Protein AF-A0A7X9Q2T4-F1 (afdb_monomer_lite)

Secondary structure (DSSP, 8-state):
-----TT---HHHHHHHS--TTSPPPTTS-TTT-PPPP-HHHHHHHBPTT----EEES-SHHHHH--PPBGGGS-TTSTTHHHHHHHHHHHHT--SHHHHHHHHHS-TT----EEEEEE-SS-EEETTEEE-GGGG-STTEEEEEEETTTEEEEEEGGGB----

Structure (mmCIF, N/CA/C/O backbone):
data_AF-A0A7X9Q2T4-F1
#
_entry.id   AF-A0A7X9Q2T4-F1
#
loop_
_atom_site.group_PDB
_atom_site.id
_atom_site.type_symbol
_atom_site.label_atom_id
_atom_site.label_alt_id
_atom_site.label_comp_id
_atom_site.label_asym_id
_atom_site.label_entity_id
_atom_site.label_seq_id
_atom_site.pdbx_PDB_ins_code
_atom_site.Cartn_x
_atom_site.Cartn_y
_atom_site.Cartn_z
_atom_site.occupancy
_atom_site.B_iso_or_equiv
_atom_site.auth_seq_id
_atom_site.auth_comp_id
_atom_site.auth_asym_id
_atom_site.auth_atom_id
_atom_site.pdbx_PDB_model_num
ATOM 1 N N . MET A 1 1 ? 24.675 15.398 -29.629 1.00 34.28 1 MET A N 1
ATOM 2 C CA . MET A 1 1 ? 23.373 14.888 -29.156 1.00 34.28 1 MET A CA 1
ATOM 3 C C . MET A 1 1 ? 22.777 14.054 -30.272 1.00 34.28 1 MET A C 1
ATOM 5 O O . MET A 1 1 ? 22.531 14.637 -31.320 1.00 34.28 1 MET A O 1
ATOM 9 N N . PRO A 1 2 ? 22.639 12.728 -30.137 1.00 33.41 2 PRO A N 1
ATOM 10 C CA . PRO A 1 2 ? 21.946 11.944 -31.144 1.00 33.41 2 PRO A CA 1
ATOM 11 C C . PRO A 1 2 ? 20.441 11.922 -30.851 1.00 33.41 2 PRO A C 1
ATOM 13 O O . PRO A 1 2 ? 20.015 11.734 -29.715 1.00 33.41 2 PRO A O 1
ATOM 16 N N . SER A 1 3 ? 19.669 12.167 -31.905 1.00 36.19 3 SER A N 1
ATOM 17 C CA . SER A 1 3 ? 18.215 12.080 -31.997 1.00 36.19 3 SER A CA 1
ATOM 18 C C . SER A 1 3 ? 17.752 10.621 -31.954 1.00 36.19 3 SER A C 1
ATOM 20 O O . SER A 1 3 ? 18.298 9.793 -32.684 1.00 36.19 3 SER A O 1
ATOM 22 N N . LEU A 1 4 ? 16.734 10.308 -31.147 1.00 38.88 4 LEU A N 1
ATOM 23 C CA . LEU A 1 4 ? 16.044 9.016 -31.208 1.00 38.88 4 LEU A CA 1
ATOM 24 C C . LEU A 1 4 ? 15.039 9.024 -32.374 1.00 38.88 4 LEU A C 1
ATOM 26 O O . LEU A 1 4 ? 14.060 9.766 -32.349 1.00 38.88 4 LEU A O 1
ATOM 30 N N . ASP A 1 5 ? 15.292 8.193 -33.384 1.00 41.72 5 ASP A N 1
ATOM 31 C CA . ASP A 1 5 ? 14.358 7.880 -34.469 1.00 41.72 5 ASP A CA 1
ATOM 32 C C . ASP A 1 5 ? 13.318 6.854 -33.988 1.00 41.72 5 ASP A C 1
ATOM 34 O O . ASP A 1 5 ? 13.649 5.710 -33.682 1.00 41.72 5 ASP A O 1
ATOM 38 N N . TRP A 1 6 ? 12.041 7.239 -33.995 1.00 40.34 6 TRP A N 1
ATOM 39 C CA . TRP A 1 6 ? 10.888 6.445 -33.530 1.00 40.34 6 TRP A CA 1
ATOM 40 C C . TRP A 1 6 ? 10.576 5.189 -34.384 1.00 40.34 6 TRP A C 1
ATOM 42 O O . TRP A 1 6 ? 9.673 4.422 -34.072 1.00 40.34 6 TRP A O 1
ATOM 52 N N . ASN A 1 7 ? 11.325 4.941 -35.465 1.00 46.69 7 ASN A N 1
ATOM 53 C CA . ASN A 1 7 ? 11.031 3.905 -36.469 1.00 46.69 7 ASN A CA 1
ATOM 54 C C . ASN A 1 7 ? 11.918 2.643 -36.392 1.00 46.69 7 ASN A C 1
ATOM 56 O O . ASN A 1 7 ? 11.997 1.893 -37.367 1.00 46.69 7 ASN A O 1
ATOM 60 N N . LYS A 1 8 ? 12.607 2.383 -35.271 1.00 44.03 8 LYS A N 1
ATOM 61 C CA . LYS A 1 8 ? 13.556 1.252 -35.163 1.00 44.03 8 LYS A CA 1
ATOM 62 C C . LYS A 1 8 ? 13.449 0.381 -33.911 1.00 44.03 8 LYS A C 1
ATOM 64 O O . LYS A 1 8 ? 14.327 -0.449 -33.691 1.00 44.03 8 LYS A O 1
ATOM 69 N N . GLU A 1 9 ? 12.378 0.477 -33.135 1.00 46.59 9 GLU A N 1
ATOM 70 C CA . GLU A 1 9 ? 12.121 -0.508 -32.081 1.00 46.59 9 GLU A CA 1
ATOM 71 C C . GLU A 1 9 ? 11.214 -1.611 -32.630 1.00 46.59 9 GLU A C 1
ATOM 73 O O . GLU A 1 9 ? 10.002 -1.475 -32.768 1.00 46.59 9 GLU A O 1
ATOM 78 N N . ASN A 1 10 ? 11.844 -2.712 -33.039 1.00 53.72 10 ASN A N 1
ATOM 79 C CA . ASN A 1 10 ? 11.159 -3.922 -33.468 1.00 53.72 10 ASN A CA 1
ATOM 80 C C . ASN A 1 10 ? 10.345 -4.473 -32.284 1.00 53.72 10 ASN A C 1
ATOM 82 O O . ASN A 1 10 ? 10.923 -4.804 -31.250 1.00 53.72 10 ASN A O 1
ATOM 86 N N . ASN A 1 11 ? 9.024 -4.612 -32.437 1.00 53.38 11 ASN A N 1
ATOM 87 C CA . ASN A 1 11 ? 8.129 -5.150 -31.401 1.00 53.38 11 ASN A CA 1
ATOM 88 C C . ASN A 1 11 ? 8.608 -6.499 -30.832 1.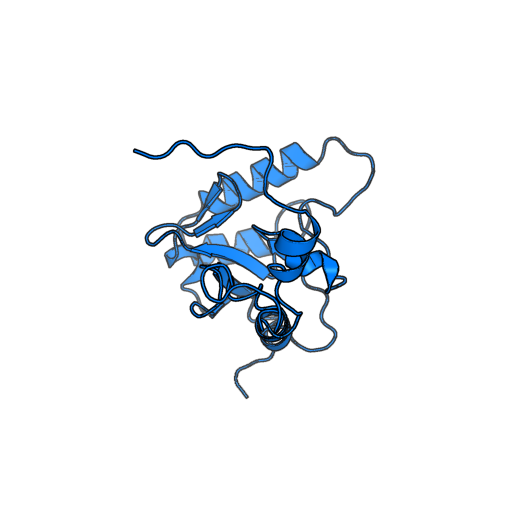00 53.38 11 ASN A C 1
ATOM 90 O O . ASN A 1 11 ? 8.365 -6.798 -29.666 1.00 53.38 11 ASN A O 1
ATOM 94 N N . ALA A 1 12 ? 9.326 -7.298 -31.630 1.00 51.62 12 ALA A N 1
ATOM 95 C CA . ALA A 1 12 ? 9.946 -8.537 -31.168 1.00 51.62 12 ALA A CA 1
ATOM 96 C C . ALA A 1 12 ? 11.055 -8.293 -30.126 1.00 51.62 12 ALA A C 1
ATOM 98 O O . ALA A 1 12 ? 11.125 -9.005 -29.129 1.00 51.62 12 ALA A O 1
ATOM 99 N N . THR A 1 13 ? 11.883 -7.260 -30.306 1.00 48.19 13 THR A N 1
ATOM 100 C CA . THR A 1 13 ? 12.914 -6.869 -29.333 1.00 48.19 13 THR A CA 1
ATOM 101 C C . THR A 1 13 ? 12.274 -6.423 -28.022 1.00 48.19 13 THR A C 1
ATOM 103 O O . THR A 1 13 ? 12.695 -6.888 -26.970 1.00 48.19 13 THR A O 1
ATOM 106 N N . LEU A 1 14 ? 11.210 -5.611 -28.076 1.00 53.06 14 LEU A N 1
ATOM 107 C CA . LEU A 1 14 ? 10.453 -5.192 -26.887 1.00 53.06 14 LEU A CA 1
ATOM 108 C C . LEU A 1 14 ? 9.793 -6.379 -26.163 1.00 53.06 14 LEU A C 1
ATOM 110 O O . LEU A 1 14 ? 9.783 -6.418 -24.936 1.00 53.06 14 LEU A O 1
ATOM 114 N N . ALA A 1 15 ? 9.308 -7.384 -26.899 1.00 54.28 15 ALA A N 1
ATOM 115 C CA . ALA A 1 15 ? 8.749 -8.601 -26.309 1.00 54.28 15 ALA A CA 1
ATOM 116 C C . ALA A 1 15 ? 9.796 -9.429 -25.540 1.00 54.28 15 ALA A C 1
ATOM 118 O O . ALA A 1 15 ? 9.463 -10.038 -24.527 1.00 54.28 15 ALA A O 1
ATOM 119 N N . HIS A 1 16 ? 11.063 -9.423 -25.969 1.00 52.44 16 HIS A N 1
ATOM 120 C CA . HIS A 1 16 ? 12.155 -10.080 -25.239 1.00 52.44 16 HIS A CA 1
ATOM 121 C C . HIS A 1 16 ? 12.598 -9.320 -23.980 1.00 52.44 16 HIS A C 1
ATOM 123 O O . HIS A 1 16 ? 13.210 -9.931 -23.103 1.00 52.44 16 HIS A O 1
ATOM 129 N N . LEU A 1 17 ? 12.280 -8.024 -23.865 1.00 52.25 17 LEU A N 1
ATOM 130 C CA . LEU A 1 17 ? 12.520 -7.243 -22.645 1.00 52.25 17 LEU A CA 1
ATOM 131 C C . LEU A 1 17 ? 11.497 -7.540 -21.546 1.00 52.25 17 LEU A C 1
ATOM 133 O O . LEU A 1 17 ? 11.774 -7.275 -20.379 1.00 52.25 17 LEU A O 1
ATOM 137 N N . ALA A 1 18 ? 10.332 -8.095 -21.895 1.00 51.72 18 ALA A N 1
ATOM 138 C CA . ALA A 1 18 ? 9.369 -8.549 -20.906 1.00 51.72 18 ALA A CA 1
ATOM 139 C C . ALA A 1 18 ? 9.988 -9.703 -20.110 1.00 51.72 18 ALA A C 1
ATOM 141 O O . ALA A 1 18 ? 10.260 -10.784 -20.637 1.00 51.72 18 ALA A O 1
ATOM 142 N N . ALA A 1 19 ? 10.252 -9.455 -18.834 1.00 51.84 19 ALA A N 1
ATOM 143 C CA . ALA A 1 19 ? 10.831 -10.466 -17.979 1.00 51.84 19 ALA A CA 1
ATOM 144 C C . ALA A 1 19 ? 9.866 -11.632 -17.747 1.00 51.84 19 ALA A C 1
ATOM 146 O O . ALA A 1 19 ? 8.644 -11.464 -17.677 1.00 51.84 19 ALA A O 1
ATOM 147 N N . ALA A 1 20 ? 10.444 -12.818 -17.597 1.00 54.97 20 ALA A N 1
ATOM 148 C CA . ALA A 1 20 ? 9.709 -14.015 -17.248 1.00 54.97 20 ALA A CA 1
ATOM 149 C C . ALA A 1 20 ? 9.098 -13.897 -15.832 1.00 54.97 20 ALA A C 1
ATOM 151 O O . ALA A 1 20 ? 9.526 -13.062 -15.030 1.00 54.97 20 ALA A O 1
ATOM 152 N N . PRO A 1 21 ? 8.107 -14.739 -15.486 1.00 45.62 21 PRO A N 1
ATOM 153 C CA . PRO A 1 21 ? 7.466 -14.729 -14.165 1.00 45.62 21 PRO A CA 1
ATOM 154 C C . PRO A 1 21 ? 8.430 -14.933 -12.982 1.00 45.62 21 PRO A C 1
ATOM 156 O O . PRO A 1 21 ? 8.104 -14.596 -11.847 1.00 45.62 21 PRO A O 1
ATOM 159 N N . ASP A 1 22 ? 9.612 -15.500 -13.225 1.00 50.38 22 ASP A N 1
ATOM 160 C CA . ASP A 1 22 ? 10.697 -15.665 -12.251 1.00 50.38 22 ASP A CA 1
ATOM 161 C C . ASP A 1 22 ? 11.627 -14.436 -12.165 1.00 50.38 22 ASP A C 1
ATOM 163 O O . ASP A 1 22 ? 12.661 -14.481 -11.499 1.00 50.38 22 ASP A O 1
ATOM 167 N N . GLY A 1 23 ? 11.269 -13.337 -12.834 1.00 50.91 23 GLY A N 1
ATOM 168 C CA . GLY A 1 23 ? 12.033 -12.095 -12.888 1.00 50.91 23 GLY A CA 1
ATOM 169 C C . GLY A 1 23 ? 13.247 -12.149 -13.815 1.00 50.91 23 GLY A C 1
ATOM 170 O O . GLY A 1 23 ? 13.920 -11.129 -13.977 1.00 50.91 23 GLY A O 1
ATOM 171 N N . ARG A 1 24 ? 13.538 -13.304 -14.434 1.00 51.78 24 ARG A N 1
ATOM 172 C CA . ARG A 1 24 ? 14.689 -13.457 -15.324 1.00 51.78 24 ARG A CA 1
ATOM 173 C C . ARG A 1 24 ? 14.408 -12.830 -16.680 1.00 51.78 24 ARG A C 1
ATOM 175 O O . ARG A 1 24 ? 13.327 -12.968 -17.254 1.00 51.78 24 ARG A O 1
ATOM 182 N N . SER A 1 25 ? 15.416 -12.156 -17.213 1.00 54.25 25 SER A N 1
ATOM 183 C CA . SER A 1 25 ? 15.379 -11.627 -18.570 1.00 54.25 25 SER A CA 1
ATOM 184 C C . SER A 1 25 ? 15.476 -12.762 -19.588 1.00 54.25 25 SER A C 1
ATOM 186 O O . SER A 1 25 ? 16.107 -13.793 -19.336 1.00 54.25 25 SER A O 1
ATOM 188 N N . SER A 1 26 ? 14.846 -12.581 -20.750 1.00 55.22 26 SER A N 1
ATOM 189 C CA . SER A 1 26 ? 14.995 -13.520 -21.862 1.00 55.22 26 SER A CA 1
ATOM 190 C C . SER A 1 26 ? 16.475 -13.671 -22.226 1.00 55.22 26 SER A C 1
ATOM 192 O O . SER A 1 26 ? 17.205 -12.684 -22.249 1.00 55.22 26 SER A O 1
ATOM 194 N N . ALA A 1 27 ? 16.916 -14.877 -22.598 1.00 57.31 27 ALA A N 1
ATOM 195 C CA . ALA A 1 27 ? 18.274 -15.100 -23.114 1.00 57.31 27 ALA A CA 1
ATOM 196 C C . ALA A 1 27 ? 18.575 -14.299 -24.401 1.00 57.31 27 ALA A C 1
ATOM 198 O O . ALA A 1 27 ? 19.729 -14.175 -24.799 1.00 57.31 27 ALA A O 1
ATOM 199 N N . PHE A 1 28 ? 17.532 -13.768 -25.046 1.00 51.66 28 PHE A N 1
ATOM 200 C CA . PHE A 1 28 ? 17.606 -12.934 -26.243 1.00 51.66 28 PHE A CA 1
ATOM 201 C C . PHE A 1 28 ? 17.419 -11.437 -25.946 1.00 51.66 28 PHE A C 1
ATOM 203 O O . PHE A 1 28 ? 17.454 -10.627 -26.870 1.00 51.66 28 PHE A O 1
ATOM 210 N N . ALA A 1 29 ? 17.213 -11.057 -24.679 1.00 46.69 29 ALA A N 1
ATOM 211 C CA . ALA A 1 29 ? 17.191 -9.659 -24.275 1.00 46.69 29 ALA A CA 1
ATOM 212 C C . ALA A 1 29 ? 18.621 -9.098 -24.355 1.00 46.69 29 ALA A C 1
ATOM 214 O O . ALA A 1 29 ? 19.535 -9.693 -23.776 1.00 46.69 29 ALA A O 1
ATOM 215 N N . PRO A 1 30 ? 18.849 -7.960 -25.033 1.00 47.81 30 PRO A N 1
ATOM 216 C CA . PRO A 1 30 ? 20.118 -7.251 -24.929 1.00 47.81 30 PRO A CA 1
ATOM 217 C C . PRO A 1 30 ? 20.416 -6.978 -23.450 1.00 47.81 30 PRO A C 1
ATOM 219 O O . PRO A 1 30 ? 19.556 -6.451 -22.747 1.00 47.81 30 PRO A O 1
ATOM 222 N N . ALA A 1 31 ? 21.612 -7.333 -22.970 1.00 45.84 31 ALA A N 1
ATOM 223 C CA . ALA A 1 31 ? 21.981 -7.193 -21.555 1.00 45.84 31 ALA A CA 1
ATOM 224 C C . ALA A 1 31 ? 21.840 -5.747 -21.036 1.00 45.84 31 ALA A C 1
ATOM 226 O O . ALA A 1 31 ? 21.599 -5.532 -19.855 1.00 45.84 31 ALA A O 1
ATOM 227 N N . GLU A 1 32 ? 21.935 -4.767 -21.937 1.00 36.66 32 GLU A N 1
ATOM 228 C CA . GLU A 1 32 ? 21.765 -3.332 -21.678 1.00 36.66 32 GLU A CA 1
ATOM 229 C C . GLU A 1 32 ? 20.293 -2.905 -21.500 1.00 36.66 32 GLU A C 1
ATOM 231 O O . GLU A 1 32 ? 20.026 -1.825 -20.983 1.00 36.66 32 GLU A O 1
ATOM 236 N N . LEU A 1 33 ? 19.334 -3.742 -21.914 1.00 38.72 33 LEU A N 1
ATOM 237 C CA . LEU A 1 33 ? 17.888 -3.480 -21.873 1.00 38.72 33 LEU A CA 1
ATOM 238 C C . LEU A 1 33 ? 17.116 -4.478 -20.990 1.00 38.72 33 LEU A C 1
ATOM 240 O O . LEU A 1 33 ? 15.906 -4.335 -20.805 1.00 38.72 33 LEU A O 1
ATOM 244 N N . ALA A 1 34 ? 17.803 -5.489 -20.453 1.00 44.59 34 ALA A N 1
ATOM 245 C CA . ALA A 1 34 ? 17.287 -6.448 -19.488 1.00 44.59 34 ALA A CA 1
ATOM 246 C C . ALA A 1 34 ? 16.774 -5.715 -18.235 1.00 44.59 34 ALA A C 1
ATOM 248 O O . ALA A 1 34 ? 17.519 -5.410 -17.307 1.00 44.59 34 ALA A O 1
ATOM 249 N N . THR A 1 35 ? 15.478 -5.410 -18.210 1.00 49.25 35 THR A N 1
ATOM 250 C CA . THR A 1 35 ? 14.820 -4.919 -17.003 1.00 49.25 35 THR A CA 1
ATOM 251 C C . THR A 1 35 ? 14.652 -6.109 -16.069 1.00 49.25 35 THR A C 1
ATOM 253 O O . THR A 1 35 ? 14.095 -7.140 -16.454 1.00 49.25 35 THR A O 1
ATOM 256 N N . ASN A 1 36 ? 15.171 -5.994 -14.843 1.00 55.47 36 ASN A N 1
ATOM 257 C CA . ASN A 1 36 ? 14.855 -6.955 -13.791 1.00 55.47 36 ASN A CA 1
ATOM 258 C C . ASN A 1 36 ? 13.329 -7.041 -13.709 1.00 55.47 36 ASN A C 1
ATOM 260 O O . ASN A 1 36 ? 12.681 -6.006 -13.559 1.00 55.47 36 ASN A O 1
ATOM 264 N N . GLY A 1 37 ? 12.765 -8.231 -13.887 1.00 59.78 37 GLY A N 1
ATOM 265 C CA . GLY A 1 37 ? 11.331 -8.392 -14.078 1.00 59.78 37 GLY A CA 1
ATOM 266 C C . GLY A 1 37 ? 10.458 -8.038 -12.899 1.00 59.78 37 GLY A C 1
ATOM 267 O O . GLY A 1 37 ? 10.932 -7.946 -11.772 1.00 59.78 37 GLY A O 1
ATOM 268 N N . PHE A 1 38 ? 9.150 -7.944 -13.154 1.00 67.50 38 PHE A N 1
ATOM 269 C CA . PHE A 1 38 ? 8.167 -7.840 -12.082 1.00 67.50 38 PHE A CA 1
ATOM 270 C C . PHE A 1 38 ? 8.313 -9.031 -11.108 1.00 67.50 38 PHE A C 1
ATOM 272 O O . PHE A 1 38 ? 8.271 -10.180 -11.558 1.00 67.50 38 PHE A O 1
ATOM 279 N N . PRO A 1 39 ? 8.455 -8.803 -9.789 1.00 74.25 39 PRO A 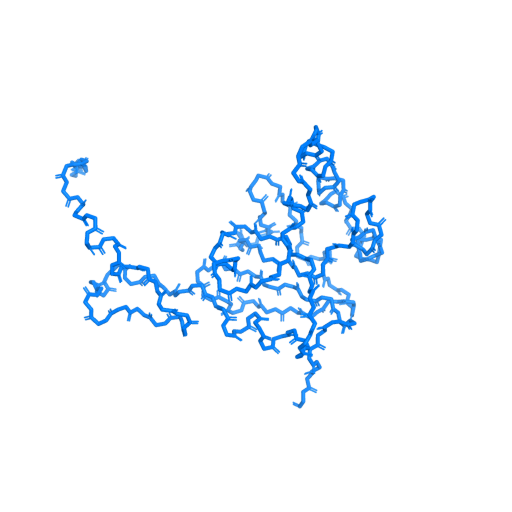N 1
ATOM 280 C CA . PRO A 1 39 ? 8.780 -9.851 -8.819 1.00 74.25 39 PRO A CA 1
ATOM 281 C C . PRO A 1 39 ? 7.581 -10.701 -8.398 1.00 74.25 39 PRO A C 1
ATOM 283 O O . PRO A 1 39 ? 7.252 -10.807 -7.216 1.00 74.25 39 PRO A O 1
ATOM 286 N N . LEU A 1 40 ? 6.941 -11.349 -9.367 1.00 77.06 40 LEU A N 1
ATOM 287 C CA . LEU A 1 40 ? 5.734 -12.138 -9.157 1.00 77.06 40 LEU A CA 1
ATOM 288 C C . LEU A 1 40 ? 5.896 -13.179 -8.043 1.00 77.06 40 LEU A C 1
ATOM 290 O O . LEU A 1 40 ? 5.086 -13.212 -7.122 1.00 77.06 40 LEU A O 1
ATOM 294 N N . GLN A 1 41 ? 6.960 -13.986 -8.111 1.00 77.00 41 GLN A N 1
ATOM 295 C CA . GLN A 1 41 ? 7.230 -15.051 -7.138 1.00 77.00 41 GLN A CA 1
ATOM 296 C C . GLN A 1 41 ? 7.352 -14.515 -5.710 1.00 77.00 41 GLN A C 1
ATOM 298 O O . GLN A 1 41 ? 6.864 -15.131 -4.765 1.00 77.00 41 GLN A O 1
ATOM 303 N N . ARG A 1 42 ? 7.971 -13.341 -5.548 1.00 80.38 42 ARG A N 1
ATOM 304 C CA . ARG A 1 42 ? 8.135 -12.721 -4.234 1.00 80.38 42 ARG A CA 1
ATOM 305 C C . ARG A 1 42 ? 6.807 -12.211 -3.697 1.00 80.38 42 ARG A C 1
ATOM 307 O O . ARG A 1 42 ? 6.467 -12.525 -2.564 1.00 80.38 42 ARG A O 1
ATOM 314 N N . VAL A 1 43 ? 6.038 -11.498 -4.522 1.00 81.50 43 VAL A N 1
ATOM 315 C CA . VAL A 1 43 ? 4.694 -11.041 -4.146 1.00 81.50 43 VAL A CA 1
ATOM 316 C C . VAL A 1 43 ? 3.820 -12.232 -3.736 1.00 81.50 43 VAL A C 1
ATOM 318 O O . VAL A 1 43 ? 3.178 -12.191 -2.690 1.00 81.50 43 VAL A O 1
ATOM 321 N N . SER A 1 44 ? 3.821 -13.318 -4.519 1.00 85.25 44 SER A N 1
ATOM 322 C CA . SER A 1 44 ? 3.032 -14.510 -4.199 1.00 85.25 44 SER A CA 1
ATOM 323 C C . SER A 1 44 ? 3.505 -15.229 -2.938 1.00 85.25 44 SER A C 1
ATOM 325 O O . SER A 1 44 ? 2.668 -15.751 -2.214 1.00 85.25 44 SER A O 1
ATOM 327 N N . ALA A 1 45 ? 4.812 -15.248 -2.661 1.00 86.38 45 ALA A N 1
ATOM 328 C CA . ALA A 1 45 ? 5.367 -15.890 -1.469 1.00 86.38 45 ALA A CA 1
ATOM 329 C C . ALA A 1 45 ? 5.060 -15.113 -0.181 1.00 86.38 45 ALA A C 1
ATOM 331 O O . ALA A 1 45 ? 4.909 -15.720 0.873 1.00 86.38 45 ALA A O 1
ATOM 332 N N . MET A 1 46 ? 4.933 -13.784 -0.262 1.00 88.50 46 MET A N 1
ATOM 333 C CA . MET A 1 46 ? 4.548 -12.962 0.889 1.00 88.50 46 MET A CA 1
ATOM 334 C C . MET A 1 46 ? 3.091 -13.170 1.303 1.00 88.50 46 MET A C 1
ATOM 336 O O . MET A 1 46 ? 2.747 -12.904 2.450 1.00 88.50 46 MET A O 1
ATOM 340 N N . VAL A 1 47 ? 2.230 -13.626 0.392 1.00 90.12 47 VAL A N 1
ATOM 341 C CA . VAL A 1 47 ? 0.800 -13.821 0.640 1.00 90.12 47 VAL A CA 1
ATOM 342 C C . VAL A 1 47 ? 0.524 -15.282 0.982 1.00 90.12 47 VAL A C 1
ATOM 344 O O . VAL A 1 47 ? 0.950 -16.198 0.281 1.00 90.12 47 VAL A O 1
ATOM 347 N N . ARG A 1 48 ? -0.249 -15.518 2.044 1.00 89.44 48 ARG A N 1
ATOM 348 C CA . ARG A 1 48 ? -0.653 -16.863 2.468 1.00 89.44 48 ARG A CA 1
ATOM 349 C C . ARG A 1 48 ? -1.295 -17.639 1.315 1.00 89.44 48 ARG A C 1
ATOM 351 O O . ARG A 1 48 ? -2.202 -17.148 0.638 1.00 89.44 48 ARG A O 1
ATOM 358 N N . ALA A 1 49 ? -0.885 -18.896 1.151 1.00 86.38 49 ALA A N 1
ATOM 359 C CA . ALA A 1 49 ? -1.421 -19.782 0.124 1.00 86.38 49 ALA A CA 1
ATOM 360 C C . ALA A 1 49 ? -2.960 -19.854 0.167 1.00 86.38 49 ALA A C 1
ATOM 362 O O . ALA A 1 49 ? -3.571 -19.989 1.227 1.00 86.38 49 ALA A O 1
ATOM 363 N N . GLY A 1 50 ? -3.594 -19.756 -1.004 1.00 82.62 50 GLY A N 1
ATOM 364 C CA . GLY A 1 50 ? -5.054 -19.788 -1.141 1.00 82.62 50 GLY A CA 1
ATOM 365 C C . GLY A 1 50 ? -5.768 -18.461 -0.861 1.00 82.62 50 GLY A C 1
ATOM 366 O O . GLY A 1 50 ? -6.940 -18.342 -1.215 1.00 82.62 50 GLY A O 1
ATOM 367 N N . ALA A 1 51 ? -5.087 -17.447 -0.315 1.00 88.06 51 ALA A N 1
ATOM 368 C CA . ALA A 1 51 ? -5.676 -16.124 -0.155 1.00 88.06 51 ALA A CA 1
ATOM 369 C C . ALA A 1 51 ? -6.016 -15.477 -1.515 1.00 88.06 51 ALA A C 1
ATOM 371 O O . ALA A 1 51 ? -5.482 -15.825 -2.579 1.00 88.06 51 ALA A O 1
ATOM 372 N N . ARG A 1 52 ? -6.956 -14.532 -1.470 1.00 89.19 52 ARG A N 1
ATOM 373 C CA . ARG A 1 52 ? -7.401 -13.714 -2.605 1.00 89.19 52 ARG A CA 1
ATOM 374 C C . ARG A 1 52 ? -7.392 -12.242 -2.180 1.00 89.19 52 ARG A C 1
ATOM 376 O O . ARG A 1 52 ? -8.465 -11.687 -1.967 1.00 89.19 52 ARG A O 1
ATOM 383 N N . PRO A 1 53 ? -6.204 -11.649 -1.970 1.00 93.06 53 PRO A N 1
ATOM 384 C CA . PRO A 1 53 ? -6.100 -10.264 -1.534 1.00 93.06 53 PRO A CA 1
ATOM 385 C C . PRO A 1 53 ? -6.623 -9.303 -2.602 1.00 93.06 53 PRO A C 1
ATOM 387 O O . PRO A 1 53 ? -6.482 -9.565 -3.800 1.00 93.06 53 PRO A O 1
ATOM 390 N N . ILE A 1 54 ? -7.159 -8.168 -2.167 1.00 93.25 54 ILE A N 1
ATOM 391 C CA . ILE A 1 54 ? -7.443 -7.032 -3.043 1.00 93.25 54 ILE A CA 1
ATOM 392 C C . ILE A 1 54 ? -6.178 -6.182 -3.192 1.00 93.25 54 ILE A C 1
ATOM 394 O O . ILE A 1 54 ? -5.542 -5.799 -2.207 1.00 93.25 54 ILE A O 1
ATOM 398 N N . VAL A 1 55 ? -5.801 -5.890 -4.437 1.00 93.31 55 VAL A N 1
ATOM 399 C CA . VAL A 1 55 ? -4.493 -5.315 -4.766 1.00 93.31 55 VAL A CA 1
ATOM 400 C C . VAL A 1 55 ? -4.618 -3.883 -5.275 1.00 93.31 55 VAL A C 1
ATOM 402 O O . VAL A 1 55 ? -5.341 -3.609 -6.238 1.00 93.31 55 VAL A O 1
ATOM 405 N N . LEU A 1 56 ? -3.821 -2.981 -4.703 1.00 94.62 56 LEU A N 1
ATOM 406 C CA . LEU A 1 56 ? -3.498 -1.691 -5.304 1.00 94.62 56 LEU A CA 1
ATOM 407 C C . LEU A 1 56 ? -2.102 -1.776 -5.926 1.00 94.62 56 LEU A C 1
ATOM 409 O O . LEU A 1 56 ? -1.103 -1.832 -5.215 1.00 94.62 56 LEU A O 1
ATOM 413 N N . SER A 1 57 ? -2.022 -1.805 -7.258 1.00 91.06 57 SER A N 1
ATOM 414 C CA . SER A 1 57 ? -0.744 -1.944 -7.966 1.00 91.06 57 SER A CA 1
ATOM 415 C C . SER A 1 57 ? -0.475 -0.787 -8.919 1.00 91.06 57 SER A C 1
ATOM 417 O O . SER A 1 57 ? -1.360 -0.364 -9.666 1.00 91.06 57 SER A O 1
ATOM 419 N N . ALA A 1 58 ? 0.767 -0.304 -8.917 1.00 88.56 58 ALA A N 1
ATOM 420 C CA . ALA A 1 58 ? 1.301 0.660 -9.871 1.00 88.56 58 ALA A CA 1
ATOM 421 C C . ALA A 1 58 ? 1.607 0.035 -11.249 1.00 88.56 58 ALA A C 1
ATOM 423 O O . ALA A 1 58 ? 1.968 0.755 -12.179 1.00 88.56 58 ALA A O 1
ATOM 424 N N . THR A 1 59 ? 1.459 -1.288 -11.397 1.00 80.44 59 THR A N 1
ATOM 425 C CA . THR A 1 59 ? 1.691 -2.026 -12.645 1.00 80.44 59 THR A CA 1
ATOM 426 C C . THR A 1 59 ? 0.571 -3.028 -12.927 1.00 80.44 59 THR A C 1
ATOM 428 O O . THR A 1 59 ? -0.063 -3.569 -12.023 1.00 80.44 59 THR A O 1
ATOM 431 N N . GLN A 1 60 ? 0.318 -3.308 -14.206 1.00 74.75 60 GLN A N 1
ATOM 432 C CA . GLN A 1 60 ? -0.633 -4.350 -14.603 1.00 74.75 60 GLN A CA 1
ATOM 433 C C . GLN A 1 60 ? -0.024 -5.757 -14.571 1.00 74.75 60 GLN A C 1
ATOM 435 O O . GLN A 1 60 ? -0.777 -6.728 -14.566 1.00 74.75 60 GLN A O 1
ATOM 440 N N . ALA A 1 61 ? 1.308 -5.879 -14.499 1.00 76.75 61 ALA A N 1
ATOM 441 C CA . ALA A 1 61 ? 2.015 -7.157 -14.601 1.00 76.75 61 ALA A CA 1
ATOM 442 C C . ALA A 1 61 ? 1.528 -8.201 -13.582 1.00 76.75 61 ALA A C 1
ATOM 444 O O . ALA A 1 61 ? 1.405 -9.372 -13.923 1.00 76.75 61 ALA A O 1
ATOM 445 N N . LEU A 1 62 ? 1.172 -7.778 -12.363 1.00 78.75 62 LEU A N 1
ATOM 446 C CA . LEU A 1 62 ? 0.638 -8.670 -11.330 1.00 78.75 62 LEU A CA 1
ATOM 447 C C . LEU A 1 62 ? -0.634 -9.399 -11.787 1.00 78.75 62 LEU A C 1
ATOM 449 O O . LEU A 1 62 ? -0.752 -10.609 -11.612 1.00 78.75 62 LEU A O 1
ATOM 453 N N . HIS A 1 63 ? -1.564 -8.668 -12.400 1.00 79.19 63 HIS A N 1
ATOM 454 C CA . HIS A 1 63 ? -2.892 -9.171 -12.765 1.00 79.19 63 HIS A CA 1
ATOM 455 C C . HIS A 1 63 ? -2.869 -10.078 -14.002 1.00 79.19 63 HIS A C 1
ATOM 457 O O . HIS A 1 63 ? -3.826 -10.804 -14.251 1.00 79.19 63 HIS A O 1
ATOM 463 N N . VAL A 1 64 ? -1.775 -10.063 -14.772 1.00 76.25 64 VAL A N 1
ATOM 464 C CA . VAL A 1 64 ? -1.567 -11.000 -15.888 1.00 76.25 64 VAL A CA 1
ATOM 465 C C . VAL A 1 64 ? -1.367 -12.427 -15.372 1.00 76.25 64 VAL A C 1
ATOM 467 O O . VAL A 1 64 ? -1.761 -13.383 -16.036 1.00 76.25 64 VAL A O 1
ATOM 470 N N . PHE A 1 65 ? -0.770 -12.578 -14.186 1.00 76.00 65 PHE A N 1
ATOM 471 C CA . PHE A 1 65 ? -0.355 -13.879 -13.662 1.00 76.00 65 PHE A CA 1
ATOM 472 C C . PHE A 1 65 ? -1.113 -14.317 -12.405 1.00 76.00 65 PHE A C 1
ATOM 474 O O . PHE A 1 65 ? -1.243 -15.519 -12.172 1.00 76.00 65 PHE A O 1
ATOM 481 N N . LEU A 1 66 ? -1.611 -13.378 -11.594 1.00 82.69 66 LEU A N 1
ATOM 482 C CA . LEU A 1 66 ? -2.390 -13.679 -10.392 1.00 82.69 66 LEU A CA 1
ATOM 483 C C . LEU A 1 66 ? -3.852 -13.285 -10.598 1.00 82.69 66 LEU A C 1
ATOM 485 O O . LEU A 1 66 ? -4.126 -12.134 -10.938 1.00 82.69 66 LEU A O 1
ATOM 489 N N . PRO A 1 67 ? -4.810 -14.185 -10.306 1.00 86.19 67 PRO A N 1
ATOM 490 C CA . PRO A 1 67 ? -6.239 -13.887 -10.364 1.00 86.19 67 PRO A CA 1
ATOM 491 C C . PRO A 1 67 ? -6.689 -13.115 -9.112 1.00 86.19 67 PRO A C 1
ATOM 493 O O . PRO A 1 67 ? -7.707 -13.439 -8.498 1.00 86.19 67 PRO A O 1
ATOM 496 N N . TRP A 1 68 ? -5.882 -12.157 -8.661 1.00 89.12 68 TRP A N 1
ATOM 497 C CA . TRP A 1 68 ? -6.202 -11.301 -7.529 1.00 89.12 68 TRP A CA 1
ATOM 498 C C . TRP A 1 68 ? -6.966 -10.076 -8.029 1.00 89.12 68 TRP A C 1
ATOM 500 O O . TRP A 1 68 ? -6.564 -9.483 -9.031 1.00 89.12 68 TRP A O 1
ATOM 510 N N . PRO A 1 69 ? -8.078 -9.698 -7.383 1.00 89.50 69 PRO A N 1
ATOM 511 C CA . PRO A 1 69 ? -8.836 -8.530 -7.800 1.00 89.50 69 PRO A CA 1
ATOM 512 C C . PRO A 1 69 ? -8.013 -7.247 -7.632 1.00 89.50 69 PRO A C 1
ATOM 514 O O . PRO A 1 69 ? -7.457 -6.982 -6.566 1.00 89.50 69 PRO A O 1
ATOM 517 N N . SER A 1 70 ? -7.988 -6.412 -8.673 1.00 89.06 70 SER A N 1
ATOM 518 C CA . SER A 1 70 ? -7.514 -5.034 -8.540 1.00 89.06 70 SER A CA 1
ATOM 519 C C . SER A 1 70 ? -8.558 -4.205 -7.799 1.00 89.06 70 SER A C 1
ATOM 521 O O . SER A 1 70 ? -9.734 -4.245 -8.170 1.00 89.06 70 SER A O 1
ATOM 523 N N . TYR A 1 71 ? -8.134 -3.382 -6.835 1.00 89.56 71 TYR A N 1
ATOM 524 C CA . TYR A 1 71 ? -9.025 -2.465 -6.116 1.00 89.56 71 TYR A CA 1
ATOM 525 C C . TYR A 1 71 ? -9.854 -1.594 -7.079 1.00 89.56 71 TYR A C 1
ATOM 527 O O . TYR A 1 71 ? -11.031 -1.344 -6.838 1.00 89.56 71 TYR A O 1
ATOM 535 N N . LEU A 1 72 ? -9.283 -1.194 -8.226 1.00 84.50 72 LEU A N 1
ATOM 536 C CA . LEU A 1 72 ? -9.989 -0.389 -9.228 1.00 84.50 72 LEU A CA 1
ATOM 537 C C . LEU A 1 72 ? -10.979 -1.167 -10.111 1.00 84.50 72 LEU A C 1
ATOM 539 O O . LEU A 1 72 ? -11.914 -0.554 -10.626 1.00 84.50 72 LEU A O 1
ATOM 543 N N . GLN A 1 73 ? -10.786 -2.473 -10.327 1.00 70.69 73 GLN A N 1
ATOM 544 C CA . GLN A 1 73 ? -11.541 -3.250 -11.330 1.00 70.69 73 GLN A CA 1
ATOM 545 C C . GLN A 1 73 ? -12.772 -3.975 -10.775 1.00 70.69 73 GLN A C 1
ATOM 547 O O . GLN A 1 73 ? -13.414 -4.723 -11.506 1.00 70.69 73 GLN A O 1
ATOM 552 N N . LEU A 1 74 ? -13.127 -3.763 -9.508 1.00 61.81 74 LEU A N 1
ATOM 553 C CA . LEU A 1 74 ? -14.058 -4.654 -8.819 1.00 61.81 74 LEU A CA 1
ATOM 554 C C . LEU A 1 74 ? -15.526 -4.633 -9.294 1.00 61.81 74 LEU A C 1
ATOM 556 O O . LEU A 1 74 ? -16.265 -5.459 -8.797 1.00 61.81 74 LEU A O 1
ATOM 560 N N . GLU A 1 75 ? -15.970 -3.805 -10.256 1.00 52.62 75 GLU A N 1
ATOM 561 C CA . GLU A 1 75 ? -17.322 -3.953 -10.856 1.00 52.62 75 GLU A CA 1
ATOM 562 C C . GLU A 1 75 ? -17.423 -3.390 -12.299 1.00 52.62 75 GLU A C 1
ATOM 564 O O . GLU A 1 75 ? -17.090 -2.217 -12.517 1.00 52.62 75 GLU A O 1
ATOM 569 N N . PRO A 1 76 ? -17.936 -4.151 -13.290 1.00 40.75 76 PRO A N 1
ATOM 570 C CA . PRO A 1 76 ? -18.330 -3.627 -14.598 1.00 40.75 76 PRO A CA 1
ATOM 571 C C . PRO A 1 76 ? -19.643 -2.828 -14.502 1.00 40.75 76 PRO A C 1
ATOM 573 O O . PRO A 1 76 ? -20.675 -3.370 -14.120 1.00 40.75 76 PRO A O 1
ATOM 576 N N . GLY A 1 77 ? -19.635 -1.554 -14.920 1.00 47.66 77 GLY A N 1
ATOM 577 C CA . GLY A 1 77 ? -20.872 -0.798 -15.195 1.00 47.66 77 GLY A CA 1
ATOM 578 C C . GLY A 1 77 ? -21.183 0.414 -14.312 1.00 47.66 77 GLY A C 1
ATOM 579 O O . GLY A 1 77 ? -22.284 0.947 -14.410 1.00 47.66 77 GLY A O 1
ATOM 580 N N . MET A 1 78 ? -20.255 0.903 -13.486 1.00 45.44 78 MET A N 1
ATOM 581 C CA . MET A 1 78 ? -20.516 2.055 -12.611 1.00 45.44 78 MET A CA 1
ATOM 582 C C . MET A 1 78 ? -19.481 3.170 -12.743 1.00 45.44 78 MET A C 1
ATOM 584 O O . MET A 1 78 ? -18.285 2.912 -12.864 1.00 45.44 78 MET A O 1
ATOM 588 N N . SER A 1 79 ? -19.974 4.400 -12.561 1.00 50.41 79 SER A N 1
ATOM 589 C CA . SER A 1 79 ? -19.310 5.684 -12.251 1.00 50.41 79 SER A CA 1
ATOM 590 C C . SER A 1 79 ? -18.354 5.649 -11.025 1.00 50.41 79 SER A C 1
ATOM 592 O O . SER A 1 79 ? -18.134 6.660 -10.364 1.00 50.41 79 SER A O 1
ATOM 594 N N . SER A 1 80 ? -17.817 4.475 -10.686 1.00 58.12 80 SER A N 1
ATOM 595 C CA . SER A 1 80 ? -17.169 4.098 -9.424 1.00 58.12 80 SER A CA 1
ATOM 596 C C . SER A 1 80 ? -15.653 4.298 -9.403 1.00 58.12 80 SER A C 1
ATOM 598 O O . SER A 1 80 ? -15.066 4.344 -8.323 1.00 58.12 80 SER A O 1
ATOM 600 N N . SER A 1 81 ? -15.004 4.448 -10.564 1.00 64.25 81 SER A N 1
ATOM 601 C CA . SER A 1 81 ? -13.552 4.667 -10.631 1.00 64.25 81 SER A CA 1
ATOM 602 C C . SER A 1 81 ? -13.148 5.968 -9.939 1.00 64.25 81 SER A C 1
ATOM 604 O O . SER A 1 81 ? -12.230 5.949 -9.129 1.00 64.25 81 SER A O 1
ATOM 606 N N . SER A 1 82 ? -13.894 7.057 -10.152 1.00 74.06 82 SER A N 1
ATOM 607 C CA . SER A 1 82 ? -13.630 8.344 -9.496 1.00 74.06 82 SER A CA 1
ATOM 608 C C . SER A 1 82 ?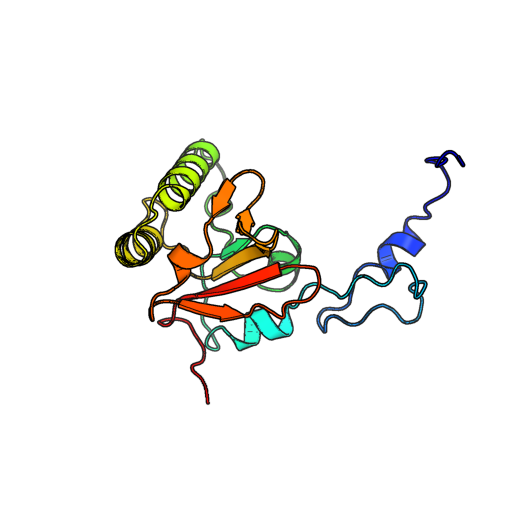 -13.828 8.280 -7.979 1.00 74.06 82 SER A C 1
ATOM 610 O O . SER A 1 82 ? -13.060 8.881 -7.235 1.00 74.06 82 SER A O 1
ATOM 612 N N . SER A 1 83 ? -14.823 7.524 -7.499 1.00 82.38 83 SER A N 1
ATOM 613 C CA . SER A 1 83 ? -15.033 7.323 -6.060 1.00 82.38 83 SER A CA 1
ATOM 614 C C . SER A 1 83 ? -13.886 6.532 -5.436 1.00 82.38 83 SER A C 1
ATOM 616 O O . SER A 1 83 ? -13.347 6.964 -4.426 1.00 82.38 83 SER A O 1
ATOM 618 N N . ARG A 1 84 ? -13.455 5.427 -6.058 1.00 87.12 84 ARG A N 1
ATOM 619 C CA . ARG A 1 84 ? -12.319 4.625 -5.573 1.00 87.12 84 ARG A CA 1
ATOM 620 C C . ARG A 1 84 ? -11.004 5.400 -5.610 1.00 87.12 84 ARG A C 1
ATOM 622 O O . ARG A 1 84 ? -10.230 5.314 -4.665 1.00 87.12 84 ARG A O 1
ATOM 629 N N . GLU A 1 85 ? -10.763 6.183 -6.657 1.00 89.31 85 GLU A N 1
ATOM 630 C CA . GLU A 1 85 ? -9.598 7.072 -6.734 1.00 89.31 85 GLU A CA 1
ATOM 631 C C . GLU A 1 85 ? -9.627 8.127 -5.622 1.00 89.31 85 GLU A C 1
ATOM 633 O O . GLU A 1 85 ? -8.619 8.321 -4.947 1.00 89.31 85 GLU A O 1
ATOM 638 N N . ALA A 1 86 ? -10.785 8.731 -5.335 1.00 90.50 86 ALA A N 1
ATOM 639 C CA . ALA A 1 86 ? -10.926 9.653 -4.209 1.00 90.50 86 ALA A CA 1
ATOM 640 C C . ALA A 1 86 ? -10.660 8.976 -2.850 1.00 90.50 86 ALA A C 1
ATOM 642 O O . ALA A 1 86 ? -10.084 9.596 -1.955 1.00 90.50 86 ALA A O 1
ATOM 643 N N . GLU A 1 87 ? -11.036 7.705 -2.680 1.00 92.44 87 GLU A N 1
ATOM 644 C CA . GLU A 1 87 ? -10.694 6.939 -1.477 1.00 92.44 87 GLU A CA 1
ATOM 645 C C . GLU A 1 87 ? -9.198 6.673 -1.353 1.00 92.44 87 GLU A C 1
ATOM 647 O O . GLU A 1 87 ? -8.656 6.800 -0.258 1.00 92.44 87 GLU A O 1
ATOM 652 N N . ILE A 1 88 ? -8.529 6.352 -2.461 1.00 95.19 88 ILE A N 1
ATOM 653 C CA . ILE A 1 88 ? -7.077 6.159 -2.492 1.00 95.19 88 ILE A CA 1
ATOM 654 C C . ILE A 1 88 ? -6.366 7.468 -2.138 1.00 95.19 88 ILE A C 1
ATOM 656 O O . ILE A 1 88 ? -5.455 7.464 -1.316 1.00 95.19 88 ILE A O 1
ATOM 660 N N . VAL A 1 89 ? -6.822 8.598 -2.683 1.00 95.50 89 VAL A N 1
ATOM 661 C CA . VAL A 1 89 ? -6.298 9.927 -2.340 1.00 95.50 89 VAL A CA 1
ATOM 662 C C . VAL A 1 89 ? -6.532 10.248 -0.860 1.00 95.50 89 VAL A C 1
ATOM 664 O O . VAL A 1 89 ? -5.635 10.749 -0.187 1.00 95.50 89 VAL A O 1
ATOM 667 N N . ARG A 1 90 ? -7.713 9.946 -0.309 1.00 95.44 90 ARG A N 1
ATOM 668 C CA . ARG A 1 90 ? -7.996 10.118 1.129 1.00 95.44 90 ARG A CA 1
ATOM 669 C C . ARG A 1 90 ? -7.079 9.248 1.991 1.00 95.44 90 ARG A C 1
ATOM 671 O O . ARG A 1 90 ? -6.556 9.721 2.999 1.00 95.44 90 ARG A O 1
ATOM 678 N N . LEU A 1 91 ? -6.879 7.995 1.589 1.00 96.88 91 LEU A N 1
ATOM 679 C CA . LEU A 1 91 ? -5.991 7.058 2.267 1.00 96.88 91 LEU A CA 1
ATOM 680 C C . LEU A 1 91 ? -4.542 7.565 2.255 1.00 96.88 91 LEU A C 1
ATOM 682 O O . LEU A 1 91 ? -3.910 7.612 3.303 1.00 96.88 91 LEU A O 1
ATOM 686 N N . ALA A 1 92 ? -4.051 8.034 1.108 1.00 97.56 92 ALA A N 1
ATOM 687 C CA . ALA A 1 92 ? -2.713 8.604 0.965 1.00 97.56 92 ALA A CA 1
ATOM 688 C C . ALA A 1 92 ? -2.480 9.846 1.848 1.00 97.56 92 ALA A C 1
ATOM 690 O O . ALA A 1 92 ? -1.381 10.036 2.361 1.00 97.56 92 ALA A O 1
ATOM 691 N N . HIS A 1 93 ? -3.514 10.653 2.109 1.00 97.38 93 HIS A N 1
ATOM 692 C CA . HIS A 1 93 ? -3.433 11.789 3.039 1.00 97.38 93 HIS A CA 1
ATOM 693 C C . HIS A 1 93 ? -3.500 11.400 4.528 1.00 97.38 93 HIS A C 1
ATOM 695 O O . HIS A 1 93 ? -3.316 12.256 5.396 1.00 97.38 93 HIS A O 1
ATOM 701 N N . THR A 1 94 ? -3.760 10.132 4.857 1.00 97.56 94 THR A N 1
ATOM 702 C CA . THR A 1 94 ? -3.806 9.652 6.246 1.00 97.56 94 THR A CA 1
ATOM 703 C C . THR A 1 94 ? -2.392 9.303 6.704 1.00 97.56 94 THR A C 1
ATOM 705 O O . THR A 1 94 ? -1.902 8.210 6.447 1.00 97.56 94 THR A O 1
ATOM 708 N N . LEU A 1 95 ? -1.691 10.260 7.318 1.00 96.81 95 LEU A N 1
ATOM 709 C CA . LEU A 1 95 ? -0.266 10.124 7.670 1.00 96.81 95 LEU A CA 1
ATOM 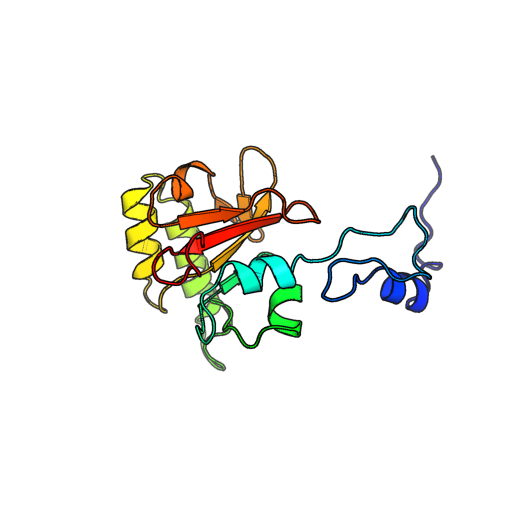710 C C . LEU A 1 95 ? -0.005 9.352 8.970 1.00 96.81 95 LEU A C 1
ATOM 712 O O . LEU A 1 95 ? 1.118 8.897 9.190 1.00 96.81 95 LEU A O 1
ATOM 716 N N . ASP A 1 96 ? -1.014 9.244 9.837 1.00 97.31 96 ASP A N 1
ATOM 717 C CA . ASP A 1 96 ? -0.925 8.423 11.041 1.00 97.31 96 ASP A CA 1
ATOM 718 C C . ASP A 1 96 ? -0.922 6.932 10.647 1.00 97.31 96 ASP A C 1
ATOM 720 O O . ASP A 1 96 ? -1.862 6.497 9.976 1.00 97.31 96 ASP A O 1
ATOM 724 N N . PRO A 1 97 ? 0.112 6.151 11.012 1.00 97.25 97 PRO A N 1
ATOM 725 C CA . PRO A 1 97 ? 0.258 4.778 10.526 1.00 97.25 97 PRO A CA 1
ATOM 726 C C . PRO A 1 97 ? -0.871 3.839 10.974 1.00 97.25 97 PRO A C 1
ATOM 728 O O . PRO A 1 97 ? -1.345 3.023 10.186 1.00 97.25 97 PRO A O 1
ATOM 731 N N . THR A 1 98 ? -1.361 3.989 12.208 1.00 96.56 98 THR A N 1
ATOM 732 C CA . THR A 1 98 ? -2.463 3.171 12.733 1.00 96.56 98 THR A CA 1
ATOM 733 C C . THR A 1 98 ? -3.776 3.522 12.035 1.00 96.56 98 THR A C 1
ATOM 735 O O . THR A 1 98 ? -4.455 2.636 11.516 1.00 96.56 98 THR A O 1
ATOM 738 N N . ALA A 1 99 ? -4.098 4.813 11.908 1.00 97.25 99 ALA A N 1
ATOM 739 C CA . ALA A 1 99 ? -5.282 5.252 11.170 1.00 97.25 99 ALA A CA 1
ATOM 740 C C . ALA A 1 99 ? -5.225 4.838 9.687 1.00 97.25 99 ALA A C 1
ATOM 742 O O . ALA A 1 99 ? -6.250 4.504 9.093 1.00 97.25 99 ALA A O 1
ATOM 743 N N . PHE A 1 100 ? -4.035 4.827 9.078 1.00 98.19 100 PHE A N 1
ATOM 744 C CA . PHE A 1 100 ? -3.828 4.333 7.718 1.00 98.19 100 PHE A CA 1
ATOM 745 C C . PHE A 1 100 ? -4.124 2.828 7.603 1.00 98.19 100 PHE A C 1
ATOM 747 O O . PHE A 1 100 ? -4.837 2.393 6.688 1.00 98.19 100 PHE A O 1
ATOM 754 N N . ALA A 1 101 ? -3.614 2.020 8.536 1.00 96.88 101 ALA A N 1
ATOM 755 C CA . ALA A 1 101 ? -3.846 0.578 8.570 1.00 96.88 101 ALA A CA 1
ATOM 756 C C . ALA A 1 101 ? -5.335 0.230 8.753 1.00 96.88 101 ALA A C 1
ATOM 758 O O . ALA A 1 101 ? -5.847 -0.650 8.049 1.00 96.88 101 ALA A O 1
ATOM 759 N N . GLU A 1 102 ? -6.038 0.954 9.629 1.00 95.81 102 GLU A N 1
ATOM 760 C CA . GLU A 1 102 ? -7.482 0.819 9.865 1.00 95.81 102 GLU A CA 1
ATOM 761 C C . GLU A 1 102 ? -8.310 1.255 8.650 1.00 95.81 102 GLU A C 1
ATOM 763 O O . GLU A 1 102 ? -9.197 0.526 8.188 1.00 95.81 102 GLU A O 1
ATOM 768 N N . LEU A 1 103 ? -8.003 2.428 8.085 1.00 96.44 103 LEU A N 1
ATOM 769 C CA . LEU A 1 103 ? -8.736 2.973 6.946 1.00 96.44 103 LEU A CA 1
ATOM 770 C C . LEU A 1 103 ? -8.566 2.092 5.706 1.00 96.44 103 LEU A C 1
ATOM 772 O O . LEU A 1 103 ? -9.547 1.795 5.030 1.00 96.44 103 LEU A O 1
ATOM 776 N N . SER A 1 104 ? -7.348 1.617 5.427 1.00 96.62 104 SER A N 1
ATOM 777 C CA . SER A 1 104 ? -7.091 0.701 4.305 1.00 96.62 104 SER A CA 1
ATOM 778 C C . SER A 1 104 ? -7.798 -0.652 4.448 1.00 96.62 104 SER A C 1
ATOM 780 O O . SER A 1 104 ? -8.005 -1.330 3.444 1.00 96.62 104 SER A O 1
ATOM 782 N N . ALA A 1 105 ? -8.182 -1.060 5.663 1.00 95.38 105 ALA A N 1
ATOM 783 C CA . ALA A 1 105 ? -8.940 -2.287 5.910 1.00 95.38 105 ALA A CA 1
ATOM 784 C C . ALA A 1 105 ? -10.460 -2.110 5.747 1.00 95.38 105 ALA A C 1
ATOM 786 O O . ALA A 1 105 ? -11.182 -3.102 5.659 1.00 95.38 105 ALA A O 1
ATOM 787 N N . SER A 1 106 ? -10.952 -0.869 5.732 1.00 93.88 106 SER A N 1
ATOM 788 C CA . SER A 1 106 ? -12.376 -0.546 5.881 1.00 93.88 106 SER A CA 1
ATOM 789 C C . SER A 1 106 ? -12.875 0.514 4.889 1.00 93.88 106 SER A C 1
ATOM 791 O O . SER A 1 106 ? -13.827 1.243 5.174 1.00 93.88 106 SER A O 1
ATOM 793 N N . LEU A 1 107 ? -12.259 0.605 3.702 1.00 91.44 107 LEU A N 1
ATOM 794 C CA . LEU A 1 107 ? -12.733 1.507 2.648 1.00 91.44 107 LEU A CA 1
ATOM 795 C C . LEU A 1 107 ? -14.131 1.097 2.170 1.00 91.44 107 LEU A C 1
ATOM 797 O O . LEU A 1 107 ? -14.558 -0.054 2.286 1.00 91.44 107 LEU A O 1
ATOM 801 N N . GLN A 1 108 ? -14.841 2.052 1.576 1.00 85.81 108 GLN A N 1
ATOM 802 C CA . GLN A 1 108 ? -16.224 1.884 1.143 1.00 85.81 108 GLN A CA 1
ATOM 803 C C . GLN A 1 108 ? -16.399 0.721 0.156 1.00 85.81 108 GLN A C 1
ATOM 805 O O . GLN A 1 108 ? -17.453 0.087 0.136 1.00 85.81 108 GLN A O 1
ATOM 810 N N . HIS A 1 109 ? -15.377 0.440 -0.657 1.00 80.81 109 HIS A N 1
ATOM 811 C CA . HIS A 1 109 ? -15.404 -0.598 -1.689 1.00 80.81 109 HIS A CA 1
ATOM 812 C C . HIS A 1 109 ? -14.594 -1.854 -1.324 1.00 80.81 109 HIS A C 1
ATOM 814 O O . HIS A 1 109 ? -14.302 -2.659 -2.209 1.00 80.81 109 HIS A O 1
ATOM 820 N N . GLY A 1 110 ? -14.259 -2.039 -0.044 1.00 86.62 110 GLY A N 1
ATOM 821 C CA . GLY A 1 110 ? -13.492 -3.181 0.460 1.00 86.62 110 GLY A CA 1
ATOM 822 C C . GLY A 1 110 ? -12.090 -2.800 0.931 1.00 86.62 110 GLY A C 1
ATOM 823 O O . GLY A 1 110 ? -11.693 -1.643 0.870 1.00 86.62 110 GLY A O 1
ATOM 824 N N . SER A 1 111 ? -11.326 -3.769 1.427 1.00 93.31 111 SER A N 1
ATOM 825 C CA . SER A 1 111 ? -9.954 -3.521 1.867 1.00 93.31 111 SER A CA 1
ATOM 826 C C . SER A 1 111 ? -8.994 -3.343 0.688 1.00 93.31 111 SER A C 1
ATOM 828 O O . SER A 1 111 ? -9.250 -3.773 -0.438 1.00 93.31 111 SER A O 1
ATOM 830 N N . ILE A 1 112 ? -7.845 -2.732 0.967 1.00 96.12 112 ILE A N 1
ATOM 831 C CA . ILE A 1 112 ? -6.622 -2.933 0.194 1.00 96.12 112 ILE A CA 1
ATOM 832 C C . ILE A 1 112 ? -5.696 -3.785 1.059 1.00 96.12 112 ILE A C 1
ATOM 834 O O . ILE A 1 112 ? -5.343 -3.411 2.181 1.00 96.12 112 ILE A O 1
ATOM 838 N N . ASP A 1 113 ? -5.331 -4.949 0.540 1.00 95.62 113 ASP A N 1
ATOM 839 C CA . ASP A 1 113 ? -4.586 -5.975 1.269 1.00 95.62 113 ASP A CA 1
ATOM 840 C C . ASP A 1 113 ? -3.121 -6.039 0.847 1.00 95.62 113 ASP A C 1
ATOM 842 O O . ASP A 1 113 ? -2.250 -6.373 1.650 1.00 95.62 113 ASP A O 1
ATOM 846 N N . VAL A 1 114 ? -2.860 -5.740 -0.428 1.00 95.44 114 VAL A N 1
ATOM 847 C CA . VAL A 1 114 ? -1.523 -5.727 -1.015 1.00 95.44 114 VAL A CA 1
ATOM 848 C C . VAL A 1 114 ? -1.325 -4.419 -1.764 1.00 95.44 114 VAL A C 1
ATOM 850 O O . VAL A 1 114 ? -2.070 -4.100 -2.694 1.00 95.44 114 VAL A O 1
ATOM 853 N N . PHE A 1 115 ? -0.285 -3.690 -1.382 1.00 96.12 115 PHE A N 1
ATOM 854 C CA . PHE A 1 115 ? 0.191 -2.507 -2.080 1.00 96.12 115 PHE A CA 1
ATOM 855 C C . PHE A 1 115 ? 1.439 -2.881 -2.867 1.00 96.12 115 PHE A C 1
ATOM 857 O O . PHE A 1 115 ? 2.385 -3.440 -2.319 1.00 96.12 115 PHE A O 1
ATOM 864 N N . VAL A 1 116 ? 1.440 -2.567 -4.157 1.00 92.88 116 VAL A N 1
ATOM 865 C CA . VAL A 1 116 ? 2.609 -2.687 -5.029 1.00 92.88 116 VAL A CA 1
ATOM 866 C C . VAL A 1 116 ? 2.848 -1.315 -5.635 1.00 92.88 116 VAL A C 1
ATOM 868 O O . VAL A 1 116 ? 2.157 -0.920 -6.575 1.00 92.88 116 VAL A O 1
ATOM 871 N N . LEU A 1 117 ? 3.788 -0.571 -5.066 1.00 94.06 117 LEU A N 1
ATOM 872 C CA . LEU A 1 117 ? 4.026 0.840 -5.371 1.00 94.06 117 LEU A CA 1
ATOM 873 C C . LEU A 1 117 ? 5.393 1.009 -6.034 1.00 94.06 117 LEU A C 1
ATOM 875 O O . LEU A 1 117 ? 6.265 0.161 -5.857 1.00 94.06 117 LEU A O 1
ATOM 879 N N . ARG A 1 118 ? 5.589 2.088 -6.798 1.00 91.75 118 ARG A N 1
ATOM 880 C CA . ARG A 1 118 ? 6.934 2.472 -7.257 1.00 91.75 118 ARG A CA 1
ATOM 881 C C . ARG A 1 118 ? 7.666 3.163 -6.120 1.00 91.75 118 ARG A C 1
ATOM 883 O O . ARG A 1 118 ? 7.113 4.084 -5.533 1.00 91.75 118 ARG A O 1
ATOM 890 N N . ASP A 1 119 ? 8.879 2.731 -5.826 1.00 92.12 119 ASP A N 1
ATOM 891 C CA . ASP A 1 119 ? 9.738 3.390 -4.853 1.00 92.12 119 ASP A CA 1
ATOM 892 C C . ASP A 1 119 ? 10.470 4.560 -5.525 1.00 92.12 119 ASP A C 1
ATOM 894 O O . ASP A 1 119 ? 11.306 4.360 -6.408 1.00 92.12 119 ASP A O 1
ATOM 898 N N . GLU A 1 120 ? 10.123 5.787 -5.133 1.00 91.81 120 GLU A N 1
ATOM 899 C CA . GLU A 1 120 ? 10.759 7.028 -5.589 1.00 91.81 120 GLU A CA 1
ATOM 900 C C . GLU A 1 120 ? 11.552 7.695 -4.440 1.00 91.81 120 GLU A C 1
ATOM 902 O O . GLU A 1 120 ? 11.805 8.901 -4.442 1.00 91.81 120 GLU A O 1
ATOM 907 N N . GLY A 1 121 ? 11.975 6.902 -3.445 1.00 89.12 121 GLY A N 1
ATOM 908 C CA . GLY A 1 121 ? 12.810 7.325 -2.323 1.00 89.12 121 GLY A CA 1
ATOM 909 C C . GLY A 1 121 ? 11.986 7.803 -1.131 1.00 89.12 121 GLY A C 1
ATOM 910 O O . GLY A 1 121 ? 11.642 7.024 -0.246 1.00 89.12 121 GLY A O 1
ATOM 911 N N . GLU A 1 122 ? 11.676 9.100 -1.076 1.00 92.25 122 GLU A N 1
ATOM 912 C CA . GLU A 1 122 ? 10.879 9.661 0.032 1.00 92.25 122 GLU A CA 1
ATOM 913 C C . GLU A 1 122 ? 9.386 9.327 -0.081 1.00 92.25 122 GLU A C 1
ATOM 915 O O . GLU A 1 122 ? 8.635 9.476 0.887 1.00 92.25 122 GLU A O 1
ATOM 920 N N . GLN A 1 123 ? 8.953 8.893 -1.266 1.00 95.25 123 GLN A N 1
ATOM 921 C CA . GLN A 1 123 ? 7.561 8.633 -1.598 1.00 95.25 123 GLN A CA 1
ATOM 922 C C . GLN A 1 123 ? 7.430 7.312 -2.347 1.00 95.25 123 GLN A C 1
ATOM 924 O O . GLN A 1 123 ? 8.274 6.946 -3.167 1.00 95.25 123 GLN A O 1
ATOM 929 N N . TRP A 1 124 ? 6.329 6.618 -2.085 1.00 96.38 124 TRP A N 1
ATOM 930 C CA . TRP A 1 124 ? 5.923 5.422 -2.802 1.00 96.38 124 TRP A CA 1
ATOM 931 C C . TRP A 1 124 ? 4.707 5.734 -3.660 1.00 96.38 124 TRP A C 1
ATOM 933 O O . TRP A 1 124 ? 3.652 6.112 -3.153 1.00 96.38 124 TRP A O 1
ATOM 943 N N . MET A 1 125 ? 4.852 5.587 -4.970 1.00 95.12 125 MET A N 1
ATOM 944 C CA . MET A 1 125 ? 3.893 6.108 -5.931 1.00 95.12 125 MET A CA 1
ATOM 945 C C . MET A 1 125 ? 2.946 5.032 -6.444 1.00 95.12 125 MET A C 1
ATOM 947 O O . MET A 1 125 ? 3.353 3.986 -6.964 1.00 95.12 125 MET A O 1
ATOM 951 N N . TRP A 1 126 ? 1.659 5.356 -6.401 1.00 93.88 126 TRP A N 1
ATOM 952 C CA . TRP A 1 126 ? 0.631 4.714 -7.202 1.00 93.88 126 TRP A CA 1
ATOM 953 C C . TRP A 1 126 ? 0.085 5.730 -8.203 1.00 93.88 126 TRP A C 1
ATOM 955 O O . TRP A 1 126 ? -0.645 6.642 -7.828 1.00 93.88 126 TRP A O 1
ATOM 965 N N . ARG A 1 127 ? 0.438 5.583 -9.487 1.00 90.19 127 ARG A N 1
ATOM 966 C CA . ARG A 1 127 ? 0.168 6.605 -10.520 1.00 90.19 127 ARG A CA 1
ATOM 967 C C . ARG A 1 127 ? 0.726 7.971 -10.091 1.00 90.19 127 ARG A C 1
ATOM 969 O O . ARG A 1 127 ? 1.947 8.089 -10.025 1.00 90.19 127 ARG A O 1
ATOM 976 N N . ASP A 1 128 ? -0.143 8.942 -9.840 1.00 90.12 128 ASP A N 1
ATOM 977 C CA . ASP A 1 128 ? 0.096 10.312 -9.383 1.00 90.12 128 ASP A CA 1
ATOM 978 C C . ASP A 1 128 ? -0.186 10.507 -7.880 1.00 90.12 128 ASP A C 1
ATOM 980 O O . ASP A 1 128 ? 0.002 11.602 -7.355 1.00 90.12 128 ASP A O 1
ATOM 984 N N . VAL A 1 129 ? -0.598 9.451 -7.170 1.00 95.75 129 VAL A N 1
ATOM 985 C CA . VAL A 1 129 ? -0.841 9.473 -5.724 1.00 95.75 129 VAL A CA 1
ATOM 986 C C . VAL A 1 129 ? 0.402 9.003 -4.974 1.00 95.75 129 VAL A C 1
ATOM 988 O O . VAL A 1 129 ? 0.894 7.893 -5.196 1.00 95.75 129 VAL A O 1
ATOM 991 N N . ALA A 1 130 ? 0.875 9.845 -4.059 1.00 97.25 130 ALA A N 1
ATOM 992 C CA . ALA A 1 130 ? 2.043 9.589 -3.233 1.00 97.25 130 ALA A CA 1
ATOM 993 C C . ALA A 1 130 ? 1.666 9.047 -1.855 1.00 97.25 130 ALA A C 1
ATOM 995 O O . ALA A 1 130 ? 0.859 9.644 -1.143 1.00 97.25 130 ALA A O 1
ATOM 996 N N . PHE A 1 131 ? 2.314 7.959 -1.458 1.00 98.06 131 PHE A N 1
ATOM 997 C CA . PHE A 1 131 ? 2.309 7.444 -0.096 1.00 98.06 131 PHE A CA 1
ATOM 998 C C . PHE A 1 131 ? 3.656 7.719 0.570 1.00 98.06 131 PHE A C 1
ATOM 1000 O O . PHE A 1 131 ? 4.695 7.745 -0.086 1.00 98.06 131 PHE A O 1
ATOM 1007 N N . VAL A 1 132 ? 3.650 7.895 1.887 1.00 96.50 132 VAL A N 1
ATOM 1008 C CA . VAL A 1 132 ? 4.861 8.074 2.691 1.00 96.50 132 VAL A CA 1
ATOM 1009 C C . VAL A 1 132 ? 5.225 6.728 3.324 1.00 96.50 132 VAL A C 1
ATOM 1011 O O . VAL A 1 132 ? 4.364 6.138 3.976 1.00 96.50 132 VAL A O 1
ATOM 1014 N N . PRO A 1 133 ? 6.487 6.260 3.244 1.00 96.25 133 PRO A N 1
ATOM 1015 C CA . PRO A 1 133 ? 6.906 4.967 3.801 1.00 96.25 133 PRO A CA 1
ATOM 1016 C C . PRO A 1 133 ? 6.469 4.734 5.257 1.00 96.25 133 PRO A C 1
ATOM 1018 O O . PRO A 1 133 ? 6.080 3.632 5.634 1.00 96.25 133 PRO A O 1
ATOM 1021 N N . ARG A 1 134 ? 6.462 5.798 6.074 1.00 95.94 134 ARG A N 1
ATOM 1022 C CA . ARG A 1 134 ? 6.034 5.764 7.482 1.00 95.94 134 ARG A CA 1
ATOM 1023 C C . ARG A 1 134 ? 4.599 5.254 7.678 1.00 95.94 134 ARG A C 1
ATOM 1025 O O . ARG A 1 134 ? 4.339 4.662 8.719 1.00 95.94 134 ARG A O 1
ATOM 1032 N N . GLN A 1 135 ? 3.695 5.455 6.718 1.00 97.31 135 GLN A N 1
ATOM 1033 C CA . GLN A 1 135 ? 2.303 4.983 6.798 1.00 97.31 135 GLN A CA 1
ATOM 1034 C C . GLN A 1 135 ? 2.208 3.460 6.928 1.00 97.31 135 GLN A C 1
ATOM 1036 O O . GLN A 1 135 ? 1.270 2.955 7.529 1.00 97.31 135 GLN A O 1
ATOM 1041 N N . PHE A 1 136 ? 3.204 2.740 6.408 1.00 96.75 136 PHE A N 1
ATOM 1042 C CA . PHE A 1 136 ? 3.293 1.283 6.474 1.00 96.75 136 PHE A CA 1
ATOM 1043 C C . PHE A 1 136 ? 4.192 0.792 7.618 1.00 96.75 136 PHE A C 1
ATOM 1045 O O . PHE A 1 136 ? 4.547 -0.380 7.656 1.00 96.75 136 PHE A O 1
ATOM 1052 N N . GLY A 1 137 ? 4.614 1.683 8.521 1.00 92.75 137 GLY A N 1
ATOM 1053 C CA . GLY A 1 137 ? 5.585 1.391 9.580 1.00 92.75 137 GLY A CA 1
ATOM 1054 C C . GLY A 1 137 ? 5.017 0.677 10.809 1.00 92.75 137 GLY A C 1
ATOM 1055 O O . GLY A 1 137 ? 5.661 0.700 11.857 1.00 92.75 137 GLY A O 1
ATOM 1056 N N . THR A 1 138 ? 3.818 0.111 10.716 1.00 92.69 138 THR A N 1
ATOM 1057 C CA . THR A 1 138 ? 3.168 -0.647 11.788 1.00 92.69 138 THR A CA 1
ATOM 1058 C C . THR A 1 138 ? 3.355 -2.154 11.612 1.00 92.69 138 THR A C 1
ATOM 1060 O O . THR A 1 138 ? 3.812 -2.620 10.570 1.00 92.69 138 THR A O 1
ATOM 1063 N N . ASP A 1 139 ? 2.979 -2.942 12.620 1.00 93.38 139 ASP A N 1
ATOM 1064 C CA . ASP A 1 139 ? 2.969 -4.409 12.553 1.00 93.38 139 ASP A CA 1
ATOM 1065 C C . ASP A 1 139 ? 1.789 -4.975 11.738 1.00 93.38 139 ASP A C 1
ATOM 1067 O O . ASP A 1 139 ? 1.736 -6.180 11.467 1.00 93.38 139 ASP A O 1
ATOM 1071 N N . GLU A 1 140 ? 0.868 -4.125 11.268 1.00 95.19 140 GLU A N 1
ATOM 1072 C CA . GLU A 1 140 ? -0.195 -4.541 10.352 1.00 95.19 140 GLU A CA 1
ATOM 1073 C C . GLU A 1 140 ? 0.292 -4.798 8.918 1.00 95.19 140 GLU A C 1
ATOM 1075 O O . GLU A 1 140 ? -0.465 -5.383 8.133 1.00 95.19 140 GLU A O 1
ATOM 1080 N N . PHE A 1 141 ? 1.529 -4.416 8.571 1.00 95.94 141 PHE A N 1
ATOM 1081 C CA . PHE A 1 141 ? 2.117 -4.641 7.250 1.00 95.94 141 PHE A CA 1
ATOM 1082 C C . PHE A 1 141 ? 3.465 -5.369 7.305 1.00 95.94 141 PHE A C 1
ATOM 1084 O O . PHE A 1 141 ? 4.358 -5.039 8.077 1.00 95.94 141 PHE A O 1
ATOM 1091 N N . VAL A 1 142 ? 3.641 -6.317 6.385 1.00 94.56 142 VAL A N 1
ATOM 1092 C CA . VAL A 1 142 ? 4.926 -6.939 6.053 1.00 94.56 142 VAL A CA 1
ATOM 1093 C C . VAL A 1 142 ? 5.449 -6.305 4.767 1.00 94.56 142 VAL A C 1
ATOM 1095 O O . VAL A 1 142 ? 4.768 -6.328 3.736 1.00 94.56 142 VAL A O 1
ATOM 1098 N N . LEU A 1 143 ? 6.657 -5.743 4.822 1.00 93.12 143 LEU A N 1
ATOM 1099 C CA . LEU A 1 143 ? 7.276 -5.003 3.722 1.00 93.12 143 LEU A CA 1
ATOM 1100 C C . LEU A 1 143 ? 8.326 -5.832 2.977 1.00 93.12 143 LEU A C 1
ATOM 1102 O O . LEU A 1 143 ? 9.070 -6.611 3.567 1.00 93.12 143 LEU A O 1
ATOM 1106 N N . SER A 1 144 ? 8.439 -5.605 1.670 1.00 87.44 144 SER A N 1
ATOM 1107 C CA . SER A 1 144 ? 9.583 -6.023 0.862 1.00 87.44 144 SER A CA 1
ATOM 1108 C C . SER A 1 144 ? 10.061 -4.866 -0.010 1.00 87.44 144 SER A C 1
ATOM 1110 O O . SER A 1 144 ? 9.355 -4.434 -0.923 1.00 87.44 144 SER A O 1
ATOM 1112 N N . HIS A 1 145 ? 11.271 -4.383 0.284 1.00 77.88 145 HIS A N 1
ATOM 1113 C CA . HIS A 1 145 ? 11.924 -3.264 -0.410 1.00 77.88 145 HIS A CA 1
ATOM 1114 C C . HIS A 1 145 ? 12.813 -3.708 -1.580 1.00 77.88 145 HIS A C 1
ATOM 1116 O O . HIS A 1 145 ? 13.113 -2.923 -2.468 1.00 77.88 145 HIS A O 1
ATOM 1122 N N . ASP A 1 146 ? 13.206 -4.981 -1.622 1.00 64.69 146 ASP A N 1
ATOM 1123 C CA . ASP A 1 146 ? 14.169 -5.484 -2.610 1.00 64.69 146 ASP A CA 1
ATOM 1124 C C . ASP A 1 146 ? 13.506 -5.929 -3.920 1.00 64.69 146 ASP A C 1
ATOM 1126 O O . ASP A 1 146 ? 14.045 -6.772 -4.649 1.00 64.69 146 ASP A O 1
ATOM 1130 N N . ALA A 1 147 ? 12.277 -5.484 -4.176 1.00 63.66 147 ALA A N 1
ATOM 1131 C CA . ALA A 1 147 ? 11.544 -5.906 -5.350 1.00 63.66 147 ALA A CA 1
ATOM 1132 C C . ALA A 1 147 ? 12.220 -5.317 -6.609 1.00 63.66 147 ALA A C 1
ATOM 1134 O O . ALA A 1 147 ? 12.398 -4.099 -6.706 1.00 63.66 147 ALA A O 1
ATOM 1135 N N . PRO A 1 148 ? 12.636 -6.152 -7.583 1.00 59.22 148 PRO A N 1
ATOM 1136 C CA . PRO A 1 148 ? 13.165 -5.660 -8.845 1.00 59.22 148 PRO A CA 1
ATOM 1137 C C . PRO A 1 148 ? 12.230 -4.644 -9.517 1.00 59.22 148 PRO A C 1
ATOM 1139 O O . PRO A 1 148 ? 11.024 -4.616 -9.272 1.00 59.22 148 PRO A O 1
ATOM 1142 N N . SER A 1 149 ? 12.827 -3.803 -10.366 1.00 65.25 149 SER A N 1
ATOM 1143 C CA . SER A 1 149 ? 12.169 -2.687 -11.064 1.00 65.25 149 SER A CA 1
ATOM 1144 C C . SER A 1 149 ? 11.819 -1.453 -10.210 1.00 65.25 149 SER A C 1
ATOM 1146 O O . SER A 1 149 ? 11.019 -0.638 -10.663 1.00 65.25 149 SER A O 1
ATOM 1148 N N . GLY A 1 150 ? 12.405 -1.275 -9.018 1.00 79.69 150 GLY A N 1
ATOM 1149 C CA . GLY A 1 150 ? 12.133 -0.093 -8.181 1.00 79.69 150 GLY A CA 1
ATOM 1150 C C . GLY A 1 150 ? 10.714 -0.110 -7.616 1.00 79.69 150 GLY A C 1
ATOM 1151 O O . GLY A 1 150 ? 10.011 0.897 -7.641 1.00 79.69 150 GLY A O 1
ATOM 1152 N N . LEU A 1 151 ? 10.262 -1.288 -7.188 1.00 86.69 151 LEU A N 1
ATOM 1153 C CA . LEU A 1 151 ? 8.958 -1.478 -6.575 1.00 86.69 151 LEU A CA 1
ATOM 1154 C C . LEU A 1 151 ? 9.125 -1.786 -5.092 1.00 86.69 151 LEU A C 1
ATOM 1156 O O . LEU A 1 151 ? 10.082 -2.435 -4.682 1.00 86.69 151 LEU A O 1
ATOM 1160 N N . VAL A 1 152 ? 8.126 -1.401 -4.314 1.00 92.06 152 VAL A N 1
ATOM 1161 C CA . VAL A 1 152 ? 7.961 -1.802 -2.921 1.00 92.06 152 VAL A CA 1
ATOM 1162 C C . VAL A 1 152 ? 6.640 -2.537 -2.770 1.00 92.06 152 VAL A C 1
ATOM 1164 O O . VAL A 1 152 ? 5.626 -2.174 -3.378 1.00 92.06 152 VAL A O 1
ATOM 1167 N N . ILE A 1 153 ? 6.669 -3.610 -1.986 1.00 92.12 153 ILE A N 1
ATOM 1168 C CA . ILE A 1 153 ? 5.508 -4.456 -1.727 1.00 92.12 153 ILE A CA 1
ATOM 1169 C C . ILE A 1 153 ? 5.173 -4.355 -0.244 1.00 92.12 153 ILE A C 1
ATOM 1171 O O . ILE A 1 153 ? 6.031 -4.625 0.593 1.00 92.12 153 ILE A O 1
ATOM 1175 N N . ALA A 1 154 ? 3.926 -4.020 0.076 1.00 95.38 154 ALA A N 1
ATOM 1176 C CA . ALA A 1 154 ? 3.389 -4.105 1.429 1.00 95.38 154 ALA A CA 1
ATOM 1177 C C . ALA A 1 154 ? 2.208 -5.075 1.445 1.00 95.38 154 ALA A C 1
ATOM 1179 O O . ALA A 1 154 ? 1.268 -4.922 0.663 1.00 95.38 154 ALA A O 1
ATOM 1180 N N . VAL A 1 155 ? 2.252 -6.073 2.326 1.00 95.31 155 VAL A N 1
ATOM 1181 C CA . VAL A 1 155 ? 1.195 -7.079 2.491 1.00 95.31 155 VAL A CA 1
ATOM 1182 C C . VAL A 1 155 ? 0.633 -6.982 3.896 1.00 95.31 155 VAL A C 1
ATOM 1184 O O . VAL A 1 155 ? 1.390 -6.997 4.861 1.00 95.31 155 VAL A O 1
ATOM 1187 N N . ARG A 1 156 ? -0.692 -6.924 4.029 1.00 94.94 156 ARG A N 1
ATOM 1188 C CA . ARG A 1 156 ? -1.346 -6.944 5.339 1.00 94.94 156 ARG A CA 1
ATOM 1189 C C . ARG A 1 156 ? -1.002 -8.229 6.098 1.00 94.94 156 ARG A C 1
ATOM 1191 O O . ARG A 1 156 ? -1.192 -9.324 5.568 1.00 94.94 156 ARG A O 1
ATOM 1198 N N . THR A 1 157 ? -0.579 -8.118 7.355 1.00 91.94 157 THR A N 1
ATOM 1199 C CA . THR A 1 157 ? -0.109 -9.248 8.178 1.00 91.94 157 THR A CA 1
ATOM 1200 C C . THR A 1 157 ? -1.155 -10.358 8.334 1.00 91.94 157 THR A C 1
ATOM 1202 O O . THR A 1 157 ? -0.815 -11.536 8.313 1.00 91.94 157 THR A O 1
ATOM 1205 N N . SER A 1 158 ? -2.452 -10.033 8.383 1.00 90.31 158 SER A N 1
ATOM 1206 C CA . SER A 1 158 ? -3.534 -11.039 8.438 1.00 90.31 158 SER A CA 1
ATOM 1207 C C . SER A 1 158 ? -3.624 -11.945 7.197 1.00 90.31 158 SER A C 1
ATOM 1209 O O . SER A 1 158 ? -4.276 -12.997 7.227 1.00 90.31 158 SER A O 1
ATOM 1211 N N . LEU A 1 159 ? -2.983 -11.536 6.101 1.00 87.81 159 LEU A N 1
ATOM 1212 C CA . LEU A 1 159 ? -2.919 -12.234 4.821 1.00 87.81 159 LEU A CA 1
ATOM 1213 C C . LEU A 1 159 ? -1.490 -12.618 4.434 1.00 87.81 159 LEU A C 1
ATOM 1215 O O . LEU A 1 159 ? -1.309 -13.237 3.382 1.00 87.81 159 LEU A O 1
ATOM 1219 N N . SER A 1 160 ? -0.493 -12.290 5.259 1.00 82.88 160 SER A N 1
ATOM 1220 C CA . SER A 1 160 ? 0.887 -12.663 4.993 1.00 82.88 160 SER A CA 1
ATOM 1221 C C . SER A 1 160 ? 1.117 -14.151 5.281 1.00 82.88 160 SER A C 1
ATOM 1223 O O . SER A 1 160 ? 0.388 -14.780 6.052 1.00 82.88 160 SER A O 1
ATOM 1225 N N . ALA A 1 161 ? 2.110 -14.749 4.626 1.00 75.12 161 ALA A N 1
ATOM 1226 C CA . ALA A 1 161 ? 2.471 -16.151 4.841 1.00 75.12 161 ALA A CA 1
ATOM 1227 C C . ALA A 1 161 ? 3.166 -16.410 6.200 1.00 75.12 161 ALA A C 1
ATOM 1229 O O . ALA A 1 161 ? 3.359 -17.572 6.553 1.00 75.12 161 ALA A O 1
ATOM 1230 N N . GLY A 1 162 ? 3.473 -15.354 6.970 1.00 63.25 162 GLY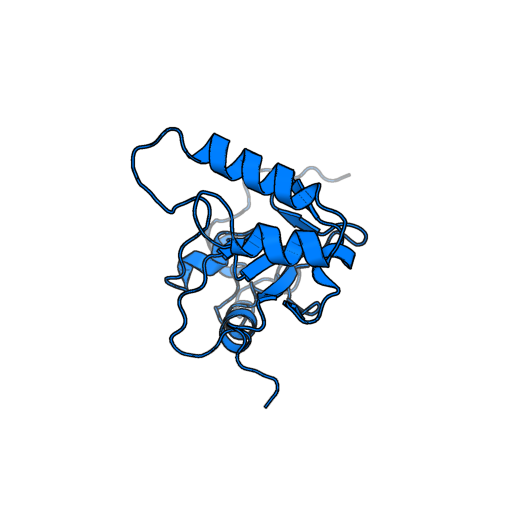 A N 1
ATOM 1231 C CA . GLY A 1 162 ? 4.322 -15.399 8.164 1.00 63.25 162 GLY A CA 1
ATOM 1232 C C . GLY A 1 162 ? 5.795 -15.642 7.816 1.00 63.25 162 GLY A C 1
ATOM 1233 O O . GLY A 1 162 ? 6.099 -16.316 6.833 1.00 63.25 162 GLY A O 1
ATOM 1234 N N . ASP A 1 163 ? 6.714 -15.106 8.620 1.00 48.56 163 ASP A N 1
ATOM 1235 C CA . ASP A 1 163 ? 8.105 -15.565 8.584 1.00 48.56 163 ASP A CA 1
ATOM 1236 C C . ASP A 1 163 ? 8.122 -16.998 9.136 1.00 48.56 163 ASP A C 1
ATOM 1238 O O . ASP A 1 163 ? 7.833 -17.221 10.314 1.00 48.56 163 ASP A O 1
ATOM 1242 N N . SER A 1 164 ? 8.361 -17.978 8.261 1.00 35.41 164 SER A N 1
ATOM 1243 C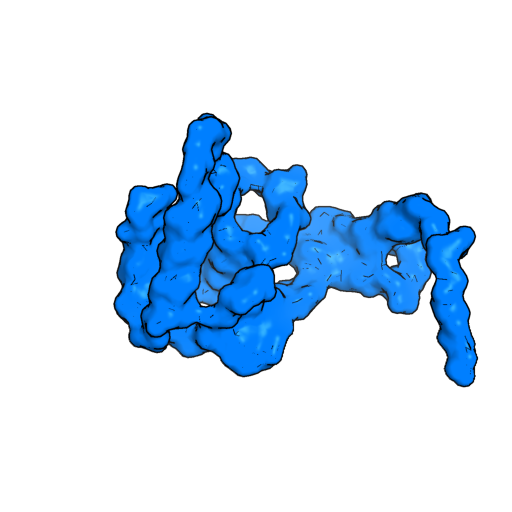 CA . SER A 1 164 ? 8.691 -19.351 8.673 1.00 35.41 164 SER A CA 1
ATOM 1244 C C . SER A 1 164 ? 10.150 -19.451 9.090 1.00 35.41 164 SER A C 1
ATOM 1246 O O . SER A 1 164 ? 10.990 -18.826 8.403 1.00 35.41 164 SER A O 1
#

Foldseek 3Di:
DDDDDPPPDDVVQVVQLAADQCQFGHPSHDPVSNARHFPQVVLVQFFAPPDQAAEQALDCVNVVPDVHHHLQPPDPDDPCNVVSVVLLLVLQPPLPQVVSLVSQQDPPSGHHFKYKFAAPDQWTDRPPRTHGPNNLVDPQWDWDCPGTPRIIMIGGPVGTNDDD

Sequence (164 aa):
MPSLDWNKENNATLAHLAAAPDGRSSAFAPAELATNGFPLQRVSAMVRAGARPIVLSATQALHVFLPWPSYLQLEPGMSSSSSREAEIVRLAHTLDPTAFAELSASLQHGSIDVFVLRDEGEQWMWRDVAFVPRQFGTDEFVLSHDAPSGLVIAVRTSLSAGDS

Radius of gyration: 17.47 Å; chains: 1; bounding box: 44×35×49 Å

pLDDT: mean 77.2, std 19.95, range [33.41, 98.19]